Protein AF-A0A559KCN3-F1 (afdb_monomer)

Foldseek 3Di:
DDDPDPPPPPPPDPVVQVVVFVVVLVVVLVCLCPVLVNDCPDPLSVLLNVQQDTPVLVVLLVVLQPPDSYPVSSVNSSVVSVVVVVVVVD

Nearest PDB structures (foldseek):
  4uu9-assembly1_C  TM=3.763E-01  e=1.496E+00  Homo sapiens
  4wb3-assembly3_C  TM=3.732E-01  e=8.264E+00  Mus musculus

Sequence (90 aa):
MPHAARLDKQNFDYDFYLENWDRGRQFFMIWLEFVCGLSKESGLYKIIDSSVCSDSDLIFWIDHYDGDFNPEGLEATTRRYIQSKLGDNS

Solvent-accessible surface area (backbone atoms only — not comparable to full-atom values): 5337 Å² total; per-residue (Å²): 134,86,75,82,76,75,79,68,81,74,77,85,43,72,65,58,54,50,55,50,44,56,49,52,51,50,51,51,55,48,41,40,37,73,74,37,62,43,48,80,84,37,70,64,43,48,49,49,60,72,66,46,79,47,69,68,40,47,53,51,42,53,75,44,52,86,80,49,57,49,68,69,42,47,49,50,23,53,49,52,33,52,52,52,64,59,57,75,76,111

Mean predicted aligned error: 8.88 Å

Organism: NCBI:txid2163881

Radius of gyration: 17.23 Å; Cα contacts (8 Å, |Δi|>4): 51; chains: 1; bounding box: 42×50×41 Å

Secondary structure (DSSP, 8-state):
-------------HHHHHHHHHHHHHHHHHHHHHTS---TTSHHHHHHHHH--SHHHHHHHHHT--S--SHHHHHHHHHHHHHHHHHTT-

pLDDT: mean 82.65, std 15.52, range [41.69, 95.31]

Structure (mmCIF, N/CA/C/O backbone):
data_AF-A0A559KCN3-F1
#
_entry.id   AF-A0A559KCN3-F1
#
loop_
_atom_site.group_PDB
_atom_site.id
_atom_site.type_symbol
_atom_site.label_atom_id
_atom_site.label_alt_id
_atom_site.label_comp_id
_atom_site.label_asym_id
_atom_site.label_entity_id
_atom_site.label_seq_id
_atom_site.pdbx_PDB_ins_code
_atom_site.Cartn_x
_atom_site.Cartn_y
_atom_site.Cartn_z
_atom_site.occupancy
_atom_site.B_iso_or_equiv
_atom_site.auth_seq_id
_atom_site.auth_comp_id
_atom_site.auth_asym_id
_atom_site.auth_atom_id
_atom_site.pdbx_PDB_model_num
ATOM 1 N N . MET A 1 1 ? 29.702 -28.459 -28.585 1.00 46.00 1 MET A N 1
ATOM 2 C CA . MET A 1 1 ? 29.387 -27.650 -27.387 1.00 46.00 1 MET A CA 1
ATOM 3 C C . MET A 1 1 ? 28.042 -26.983 -27.637 1.00 46.00 1 MET A C 1
ATOM 5 O O . MET A 1 1 ? 27.903 -26.403 -28.709 1.00 46.00 1 MET A O 1
ATOM 9 N N . PRO A 1 2 ? 27.031 -27.165 -26.773 1.00 46.38 2 PRO A N 1
ATOM 10 C CA . PRO A 1 2 ? 25.675 -26.736 -27.070 1.00 46.38 2 PRO A CA 1
ATOM 11 C C . PRO A 1 2 ? 25.512 -25.230 -26.856 1.00 46.38 2 PRO A C 1
ATOM 13 O O . PRO A 1 2 ? 25.978 -24.673 -25.869 1.00 46.38 2 PRO A O 1
ATOM 16 N N . HIS A 1 3 ? 24.863 -24.623 -27.847 1.00 41.69 3 HIS A N 1
ATOM 17 C CA . HIS A 1 3 ? 23.968 -23.474 -27.777 1.00 41.69 3 HIS A CA 1
ATOM 18 C C . HIS A 1 3 ? 24.140 -22.538 -26.570 1.00 41.69 3 HIS A C 1
ATOM 20 O O . HIS A 1 3 ? 23.521 -22.718 -25.523 1.00 41.69 3 HIS A O 1
ATOM 26 N N . ALA A 1 4 ? 24.885 -21.450 -26.775 1.00 51.78 4 ALA A N 1
ATOM 27 C CA . ALA A 1 4 ? 24.566 -20.206 -26.093 1.00 51.78 4 ALA A CA 1
ATOM 28 C C . ALA A 1 4 ? 23.109 -19.872 -26.449 1.00 51.78 4 ALA A C 1
ATOM 30 O O . ALA A 1 4 ? 22.793 -19.604 -27.615 1.00 51.78 4 ALA A O 1
ATOM 31 N N . ALA A 1 5 ? 22.209 -19.999 -25.476 1.00 52.56 5 ALA A N 1
ATOM 32 C CA . ALA A 1 5 ? 20.864 -19.473 -25.592 1.00 52.56 5 ALA A CA 1
ATOM 33 C C . ALA A 1 5 ? 21.017 -17.972 -25.848 1.00 52.56 5 ALA A C 1
ATOM 35 O O . ALA A 1 5 ? 21.552 -17.240 -25.014 1.00 52.56 5 ALA A O 1
ATOM 36 N N . ARG A 1 6 ? 20.630 -17.532 -27.049 1.00 52.53 6 ARG A N 1
ATOM 37 C CA . ARG A 1 6 ? 20.406 -16.115 -27.304 1.00 52.53 6 ARG A CA 1
ATOM 38 C C . ARG A 1 6 ? 19.403 -15.676 -26.247 1.00 52.53 6 ARG A C 1
ATOM 40 O O . ARG A 1 6 ? 18.303 -16.213 -26.191 1.00 52.53 6 ARG A O 1
ATOM 47 N N . LEU A 1 7 ? 19.810 -14.743 -25.394 1.00 52.28 7 LEU A N 1
ATOM 48 C CA . LEU A 1 7 ? 18.865 -13.874 -24.717 1.00 52.28 7 LEU A CA 1
ATOM 49 C C . LEU A 1 7 ? 18.161 -13.121 -25.844 1.00 52.28 7 LEU A C 1
ATOM 51 O O . LEU A 1 7 ? 18.681 -12.128 -26.356 1.00 52.28 7 LEU A O 1
ATOM 55 N N . ASP A 1 8 ? 17.057 -13.687 -26.326 1.00 53.78 8 ASP A N 1
ATOM 56 C CA . ASP A 1 8 ? 16.154 -12.985 -27.216 1.00 53.78 8 ASP A CA 1
ATOM 57 C C . ASP A 1 8 ? 15.811 -11.678 -26.511 1.00 53.78 8 ASP A C 1
ATOM 59 O O . ASP A 1 8 ? 15.458 -11.672 -25.330 1.00 53.78 8 ASP A O 1
ATOM 63 N N . LYS A 1 9 ? 16.018 -10.558 -27.212 1.00 53.12 9 LYS A N 1
ATOM 64 C CA . LYS A 1 9 ? 15.540 -9.248 -26.778 1.00 53.12 9 LYS A CA 1
ATOM 65 C C . LYS A 1 9 ? 14.058 -9.423 -26.465 1.00 53.12 9 LYS A C 1
ATOM 67 O O . LYS A 1 9 ? 13.257 -9.490 -27.394 1.00 53.12 9 LYS A O 1
ATOM 72 N N . GLN A 1 10 ? 13.710 -9.550 -25.186 1.00 58.84 10 GLN A N 1
ATOM 73 C CA . GLN A 1 10 ? 12.325 -9.468 -24.761 1.00 58.84 10 GLN A CA 1
ATOM 74 C C . GLN A 1 10 ? 11.819 -8.131 -25.289 1.00 58.84 10 GLN A C 1
ATOM 76 O O . GLN A 1 10 ? 12.381 -7.079 -24.978 1.00 58.84 10 GLN A O 1
ATOM 81 N N . ASN A 1 11 ? 10.833 -8.185 -26.181 1.00 54.00 11 ASN A N 1
ATOM 82 C CA . ASN A 1 11 ? 10.086 -6.999 -26.543 1.00 54.00 11 ASN A CA 1
ATOM 83 C C . ASN A 1 11 ? 9.347 -6.588 -25.276 1.00 54.00 11 ASN A C 1
ATOM 85 O O . ASN A 1 11 ? 8.400 -7.245 -24.862 1.00 54.00 11 ASN A O 1
ATOM 89 N N . PHE A 1 12 ? 9.849 -5.542 -24.633 1.00 60.94 12 PHE A N 1
ATOM 90 C CA . PHE A 1 12 ? 9.160 -4.851 -23.561 1.00 60.94 12 PHE A CA 1
ATOM 91 C C . PHE A 1 12 ? 8.022 -4.044 -24.195 1.00 60.94 12 PHE A C 1
ATOM 93 O O . PHE A 1 12 ? 8.170 -2.853 -24.471 1.00 60.94 12 PHE A O 1
ATOM 100 N N . ASP A 1 13 ? 6.940 -4.724 -24.560 1.00 73.50 13 ASP A N 1
ATOM 101 C CA . ASP A 1 13 ? 5.728 -4.082 -25.053 1.00 73.50 13 ASP A CA 1
ATOM 102 C C . ASP A 1 13 ? 4.826 -3.642 -23.890 1.00 73.50 13 ASP A C 1
ATOM 104 O O . ASP A 1 13 ? 5.080 -3.915 -22.717 1.00 73.50 13 ASP A O 1
ATOM 108 N N . TYR A 1 14 ? 3.800 -2.859 -24.213 1.00 66.62 14 TYR A N 1
ATOM 109 C CA . TYR A 1 14 ? 2.882 -2.292 -23.226 1.00 66.62 14 TYR A CA 1
ATOM 110 C C . TYR A 1 14 ? 2.170 -3.373 -22.395 1.00 66.62 14 TYR A C 1
ATOM 112 O O . TYR A 1 14 ? 2.014 -3.206 -21.185 1.00 66.62 14 TYR A O 1
ATOM 120 N N . ASP A 1 15 ? 1.823 -4.499 -23.023 1.00 71.12 15 ASP A N 1
ATOM 121 C CA . ASP A 1 15 ? 1.165 -5.633 -22.371 1.00 71.12 15 ASP A CA 1
ATOM 122 C C . ASP A 1 15 ? 2.096 -6.291 -21.342 1.00 71.12 15 ASP A C 1
ATOM 124 O O . ASP A 1 15 ? 1.678 -6.568 -20.218 1.00 71.12 15 ASP A O 1
ATOM 128 N N . PHE A 1 16 ? 3.389 -6.434 -21.660 1.00 72.88 16 PHE A N 1
ATOM 129 C CA . PHE A 1 16 ? 4.396 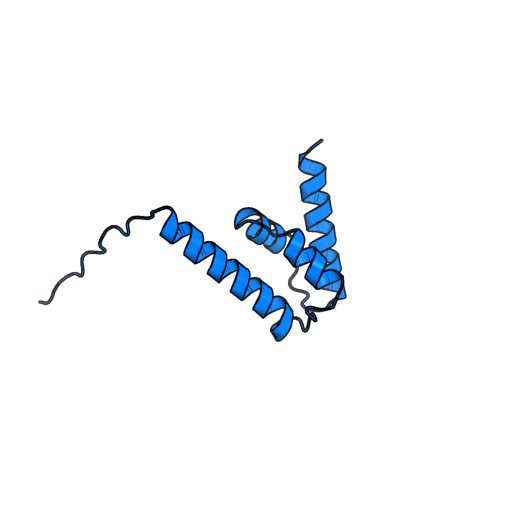-6.893 -20.704 1.00 72.88 16 PHE A CA 1
ATOM 130 C C . PHE A 1 16 ? 4.476 -5.996 -19.458 1.00 72.88 16 PHE A C 1
ATOM 132 O O . PHE A 1 16 ? 4.574 -6.502 -18.338 1.00 72.88 16 PHE A O 1
ATOM 139 N N . TYR A 1 17 ? 4.442 -4.670 -19.614 1.00 70.31 17 TYR A N 1
ATOM 140 C CA . TYR A 1 17 ? 4.481 -3.755 -18.467 1.00 70.31 17 TYR A CA 1
ATOM 141 C C . TYR A 1 17 ? 3.199 -3.815 -17.630 1.00 70.31 17 TYR A C 1
ATOM 143 O O . TYR A 1 17 ? 3.285 -3.861 -16.402 1.00 70.31 17 TYR A O 1
ATOM 151 N N . LEU A 1 18 ? 2.028 -3.882 -18.273 1.00 70.06 18 LEU A N 1
ATOM 152 C CA . LEU A 1 18 ? 0.744 -4.034 -17.582 1.00 70.06 18 LEU A CA 1
ATOM 153 C C . LEU A 1 18 ? 0.678 -5.328 -16.766 1.00 70.06 18 LEU A C 1
ATOM 155 O O . LEU A 1 18 ? 0.320 -5.295 -15.591 1.00 70.06 18 LEU A O 1
ATOM 159 N N . GLU A 1 19 ? 1.076 -6.458 -17.353 1.00 74.69 19 GLU A N 1
ATOM 160 C CA . GLU A 1 19 ? 1.055 -7.743 -16.653 1.00 74.69 19 GLU A CA 1
ATOM 161 C C . GLU A 1 19 ? 1.993 -7.775 -15.441 1.00 74.69 19 GLU A C 1
ATOM 163 O O . GLU A 1 19 ? 1.682 -8.414 -14.432 1.00 74.69 19 GLU A O 1
ATOM 168 N N . ASN A 1 20 ? 3.156 -7.124 -15.528 1.00 76.44 20 ASN A N 1
ATOM 169 C CA . ASN A 1 20 ? 4.096 -7.070 -14.411 1.00 76.44 20 ASN A CA 1
ATOM 170 C C . ASN A 1 20 ? 3.599 -6.156 -13.289 1.00 76.44 20 ASN A C 1
ATOM 172 O O . ASN A 1 20 ? 3.736 -6.531 -12.123 1.00 76.44 20 ASN A O 1
ATOM 176 N N . TRP A 1 21 ? 2.973 -5.024 -13.624 1.00 79.19 21 TRP A N 1
ATOM 177 C CA . TRP A 1 21 ? 2.317 -4.165 -12.640 1.00 79.19 21 TRP A CA 1
ATOM 178 C C . TRP A 1 21 ? 1.191 -4.904 -11.914 1.00 79.19 21 TRP A C 1
ATOM 180 O O . TRP A 1 21 ? 1.191 -4.957 -10.684 1.00 79.19 21 TRP A O 1
ATOM 190 N N . ASP A 1 22 ? 0.267 -5.534 -12.647 1.00 78.44 22 ASP A N 1
ATOM 191 C CA . ASP A 1 22 ? -0.874 -6.234 -12.046 1.00 78.44 22 ASP A CA 1
ATOM 192 C C . ASP A 1 22 ? -0.411 -7.341 -11.094 1.00 78.44 22 ASP A C 1
ATOM 194 O O . ASP A 1 22 ? -0.924 -7.468 -9.978 1.00 78.44 22 ASP A O 1
ATOM 198 N N . ARG A 1 23 ? 0.624 -8.099 -11.484 1.00 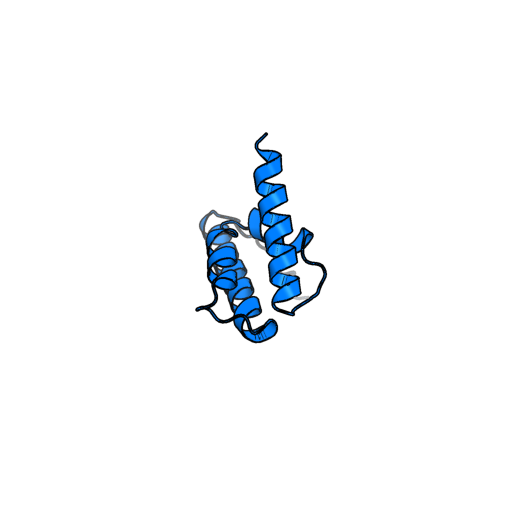82.81 23 ARG A N 1
ATOM 199 C CA . ARG A 1 23 ? 1.249 -9.096 -10.605 1.00 82.81 23 ARG A CA 1
ATOM 200 C C . ARG A 1 23 ? 1.919 -8.446 -9.397 1.00 82.81 23 ARG A C 1
ATOM 202 O O . ARG A 1 23 ? 1.704 -8.908 -8.280 1.00 82.81 23 ARG A O 1
ATOM 209 N N . GLY A 1 24 ? 2.712 -7.393 -9.594 1.00 84.75 24 GLY A N 1
ATOM 210 C CA . GLY A 1 24 ? 3.413 -6.683 -8.520 1.00 84.75 24 GLY A CA 1
ATOM 211 C C . GLY A 1 24 ? 2.450 -6.124 -7.474 1.00 84.75 24 GLY A C 1
ATOM 212 O O . GLY A 1 24 ? 2.595 -6.396 -6.280 1.00 84.75 24 GLY A O 1
ATOM 213 N N . ARG A 1 25 ? 1.395 -5.444 -7.932 1.00 88.06 25 ARG A N 1
ATOM 214 C CA . ARG A 1 25 ? 0.296 -4.959 -7.095 1.00 88.06 25 ARG A CA 1
ATOM 215 C C . ARG A 1 25 ? -0.391 -6.110 -6.369 1.00 88.06 25 ARG A C 1
ATOM 217 O O . ARG A 1 25 ? -0.582 -6.035 -5.159 1.00 88.06 25 ARG A O 1
ATOM 224 N N . GLN A 1 26 ? -0.743 -7.187 -7.071 1.00 89.81 26 GLN A N 1
ATOM 225 C CA . GLN A 1 26 ? -1.403 -8.337 -6.455 1.00 89.81 26 GLN A CA 1
ATOM 226 C C . GLN A 1 26 ? -0.546 -8.952 -5.340 1.00 89.81 26 GLN A C 1
ATOM 228 O O . GLN A 1 26 ? -1.065 -9.227 -4.258 1.00 89.81 26 GLN A O 1
ATOM 233 N N . PHE A 1 27 ? 0.760 -9.129 -5.565 1.00 91.25 27 PHE A N 1
ATOM 234 C CA . PHE A 1 27 ? 1.675 -9.637 -4.542 1.00 91.25 27 PHE A CA 1
ATOM 235 C C . PHE A 1 27 ? 1.800 -8.692 -3.350 1.00 91.25 27 PHE A C 1
ATOM 237 O O . PHE A 1 27 ? 1.807 -9.165 -2.215 1.00 91.25 27 PHE A O 1
ATOM 244 N N . PHE A 1 28 ? 1.843 -7.380 -3.580 1.00 93.19 28 PHE A N 1
ATOM 245 C CA . PHE A 1 28 ? 1.858 -6.391 -2.505 1.00 93.19 28 PHE A CA 1
ATOM 246 C C . PHE A 1 28 ? 0.591 -6.464 -1.639 1.00 93.19 28 PHE A C 1
ATOM 248 O O . PHE A 1 28 ? 0.680 -6.539 -0.414 1.00 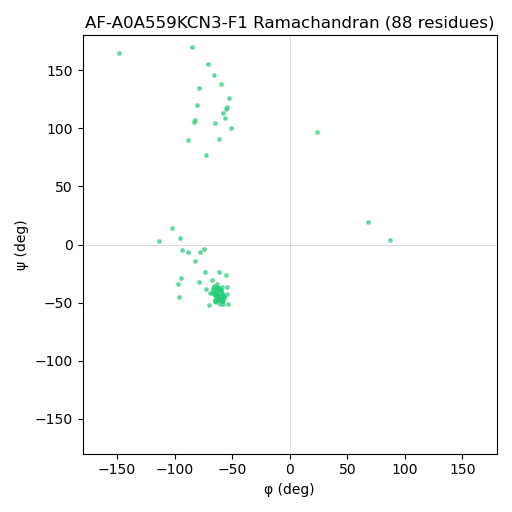93.19 28 PHE A O 1
ATOM 255 N N . MET A 1 29 ? -0.588 -6.544 -2.259 1.00 93.75 29 MET A N 1
ATOM 256 C CA . MET A 1 29 ? -1.849 -6.658 -1.519 1.00 93.75 29 MET A CA 1
ATOM 257 C C . MET A 1 29 ? -1.966 -7.992 -0.760 1.00 93.75 29 MET A C 1
ATOM 259 O O . MET A 1 29 ? -2.446 -8.019 0.373 1.00 93.75 29 MET A O 1
ATOM 263 N N . ILE A 1 30 ? -1.480 -9.096 -1.344 1.00 93.31 30 ILE A N 1
ATOM 264 C CA . ILE A 1 30 ? -1.368 -10.399 -0.663 1.00 93.31 30 ILE A CA 1
ATOM 265 C C . ILE A 1 30 ? -0.404 -10.304 0.526 1.00 93.31 30 ILE A C 1
ATOM 267 O O . ILE A 1 30 ? -0.692 -10.842 1.592 1.00 93.31 30 ILE A O 1
ATOM 271 N N . TRP A 1 31 ? 0.729 -9.618 0.377 1.00 93.56 31 TRP A N 1
ATOM 272 C CA . TRP A 1 31 ? 1.683 -9.422 1.467 1.00 93.56 31 TRP A CA 1
ATOM 273 C C . TRP A 1 31 ? 1.046 -8.666 2.643 1.00 93.56 31 TRP A C 1
ATOM 275 O O . TRP A 1 31 ? 1.153 -9.126 3.780 1.00 93.56 31 TRP A O 1
ATOM 285 N N . LEU A 1 32 ? 0.288 -7.596 2.382 1.00 93.31 32 LEU A N 1
ATOM 286 C CA . LEU A 1 32 ? -0.453 -6.876 3.426 1.00 93.31 32 LEU A CA 1
ATOM 287 C C . LEU A 1 32 ? -1.422 -7.795 4.182 1.00 93.31 32 LEU A C 1
ATOM 289 O O . LEU A 1 32 ? -1.470 -7.773 5.410 1.00 93.31 32 LEU A O 1
ATOM 293 N N . GLU A 1 33 ? -2.174 -8.627 3.464 1.00 93.94 33 GLU A N 1
ATOM 294 C CA . GLU A 1 33 ? -3.171 -9.516 4.064 1.00 93.94 33 GLU A CA 1
ATOM 295 C C . GLU A 1 33 ? -2.536 -10.659 4.864 1.00 93.94 33 GLU A C 1
ATOM 297 O O . GLU A 1 33 ? -2.887 -10.882 6.022 1.00 93.94 33 GLU A O 1
ATOM 302 N N . PHE A 1 34 ? -1.603 -11.390 4.257 1.00 91.88 34 PHE A N 1
ATOM 303 C CA . PHE A 1 34 ? -1.115 -12.656 4.804 1.00 91.88 34 PHE A CA 1
ATOM 304 C C . PHE A 1 34 ? 0.147 -12.515 5.651 1.00 91.88 34 PHE A C 1
ATOM 306 O O . PHE A 1 34 ? 0.352 -13.324 6.555 1.00 91.88 34 PHE A O 1
ATOM 313 N N . VAL A 1 35 ? 0.994 -11.522 5.371 1.00 89.12 35 VAL A N 1
ATOM 314 C CA . VAL A 1 35 ? 2.243 -11.306 6.117 1.00 89.12 35 VAL A CA 1
ATOM 315 C C . VAL A 1 35 ? 2.038 -10.271 7.211 1.00 89.12 35 VAL A C 1
ATOM 317 O O . VAL A 1 35 ? 2.427 -10.513 8.350 1.00 89.12 35 VAL A O 1
ATOM 320 N N . CYS A 1 36 ? 1.380 -9.155 6.900 1.00 89.88 36 CYS A N 1
ATOM 321 C CA . CYS A 1 36 ? 1.112 -8.111 7.890 1.00 89.88 36 CYS A CA 1
ATOM 322 C C . CYS A 1 36 ? -0.204 -8.312 8.659 1.00 89.88 36 CYS A C 1
ATOM 324 O O . CYS A 1 36 ? -0.500 -7.560 9.585 1.00 89.88 36 CYS A O 1
ATOM 326 N N . GLY A 1 37 ? -1.017 -9.306 8.285 1.00 90.75 37 GLY A N 1
ATOM 327 C CA . GLY A 1 37 ? -2.295 -9.586 8.946 1.00 90.75 37 GLY A CA 1
ATOM 328 C C . GLY A 1 37 ? -3.352 -8.496 8.735 1.00 90.75 37 GLY A C 1
ATOM 329 O O . GLY A 1 37 ? -4.303 -8.395 9.515 1.00 90.75 37 GLY A O 1
ATOM 330 N N . LEU A 1 38 ? -3.196 -7.654 7.710 1.00 93.06 38 LEU A N 1
ATOM 331 C CA . LEU A 1 38 ? -4.084 -6.531 7.459 1.00 93.06 38 LEU A CA 1
ATOM 332 C C . LEU A 1 38 ? -5.339 -6.995 6.713 1.00 93.06 38 LEU A C 1
ATOM 334 O O . LEU A 1 38 ? -5.315 -7.279 5.518 1.00 93.06 38 LEU A O 1
ATOM 338 N N . SER A 1 39 ? -6.469 -7.043 7.420 1.00 93.62 39 SER A N 1
ATOM 339 C CA . SER A 1 39 ? -7.749 -7.441 6.825 1.00 93.62 39 SER A CA 1
ATOM 340 C C . SER A 1 39 ? -8.153 -6.526 5.668 1.00 93.62 39 SER A C 1
ATOM 342 O O . SER A 1 39 ? -8.113 -5.299 5.804 1.00 93.62 39 SER A O 1
ATOM 344 N N . LYS A 1 40 ? -8.665 -7.121 4.582 1.00 93.50 40 LYS A N 1
ATOM 345 C CA . LYS A 1 40 ? -9.265 -6.405 3.441 1.00 93.50 40 LYS A CA 1
ATOM 346 C C . LYS A 1 40 ? -10.403 -5.470 3.838 1.00 93.50 40 LYS A C 1
ATOM 348 O O . LYS A 1 40 ? -10.665 -4.477 3.164 1.00 93.50 40 LYS A O 1
ATOM 353 N N . GLU A 1 41 ? -11.069 -5.768 4.951 1.00 94.88 41 GLU A N 1
ATOM 354 C CA . GLU A 1 41 ? -12.149 -4.930 5.465 1.00 94.88 41 GLU A CA 1
ATOM 355 C C . GLU A 1 41 ? -11.664 -3.734 6.280 1.00 94.88 41 GLU A C 1
ATOM 357 O O . GLU A 1 41 ? -12.441 -2.804 6.515 1.00 94.88 41 GLU A O 1
ATOM 362 N N . SER A 1 42 ? -10.390 -3.726 6.682 1.00 94.81 42 SER A N 1
ATOM 363 C CA . SER A 1 42 ? -9.816 -2.625 7.446 1.00 94.81 42 SER A CA 1
ATOM 364 C C . SER A 1 42 ? -9.765 -1.338 6.621 1.00 94.81 42 SER A C 1
ATOM 366 O O . SER A 1 42 ? -9.534 -1.345 5.409 1.00 94.81 42 SER A O 1
ATOM 368 N N . GLY A 1 43 ? -9.959 -0.203 7.297 1.00 94.88 43 GLY A N 1
ATOM 369 C CA . GLY A 1 43 ? -9.832 1.110 6.663 1.00 94.88 43 GLY A CA 1
ATOM 370 C C . GLY A 1 43 ? -8.432 1.334 6.091 1.00 94.88 43 GLY A C 1
ATOM 371 O O . GLY A 1 43 ? -8.305 1.837 4.981 1.00 94.88 43 GLY A O 1
ATOM 372 N N . LEU A 1 44 ? -7.394 0.886 6.804 1.00 94.56 44 LEU A N 1
ATOM 373 C CA . LEU A 1 44 ? -6.006 1.011 6.362 1.00 94.56 44 LEU A CA 1
ATOM 374 C C . LEU A 1 44 ? -5.741 0.236 5.064 1.00 94.56 44 LEU A C 1
ATOM 376 O O . LEU A 1 44 ? -5.147 0.801 4.151 1.00 94.56 44 LEU A O 1
ATOM 380 N N . TYR A 1 45 ? -6.241 -0.998 4.929 1.00 95.00 45 TYR A N 1
ATOM 381 C CA . TYR A 1 45 ? -6.106 -1.760 3.681 1.00 95.00 45 TYR A CA 1
ATOM 382 C C . TYR A 1 4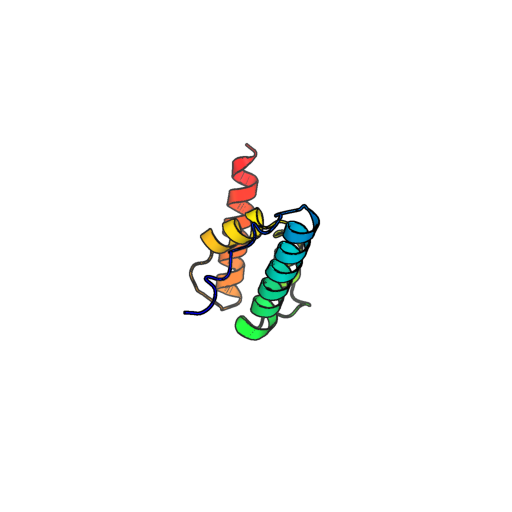5 ? -6.731 -1.009 2.504 1.00 95.00 45 TYR A C 1
ATOM 384 O O . TYR A 1 45 ? -6.103 -0.849 1.461 1.00 95.00 45 TYR A O 1
ATOM 392 N N . LYS A 1 46 ? -7.954 -0.497 2.689 1.00 95.31 46 LYS A N 1
ATOM 393 C CA . LYS A 1 46 ? -8.686 0.252 1.655 1.00 95.31 46 LYS A CA 1
ATOM 394 C C . LYS A 1 46 ? -7.960 1.549 1.277 1.00 95.31 46 LYS A C 1
ATOM 396 O O . LYS A 1 46 ? -7.918 1.906 0.102 1.00 95.31 46 LYS A O 1
ATOM 401 N N . ILE A 1 47 ? -7.346 2.230 2.247 1.00 94.88 47 ILE A N 1
ATOM 402 C CA . ILE A 1 47 ? -6.520 3.420 1.996 1.00 94.88 47 ILE A CA 1
ATOM 403 C C . ILE A 1 47 ? -5.291 3.051 1.162 1.00 94.88 47 ILE A C 1
ATOM 405 O O . ILE A 1 47 ? -5.044 3.701 0.148 1.00 94.88 47 ILE A O 1
ATOM 409 N N . ILE A 1 48 ? -4.548 2.008 1.542 1.00 93.81 48 ILE A N 1
ATOM 410 C CA . ILE A 1 48 ? -3.358 1.570 0.799 1.00 93.81 48 ILE A CA 1
ATOM 411 C C . ILE A 1 48 ? -3.738 1.179 -0.637 1.00 93.81 48 ILE A C 1
ATOM 413 O O . ILE A 1 48 ? -3.145 1.701 -1.577 1.00 93.81 48 ILE A O 1
ATOM 417 N N . ASP A 1 49 ? -4.787 0.370 -0.814 1.00 94.44 49 ASP A N 1
ATOM 418 C CA . ASP A 1 49 ? -5.290 -0.050 -2.131 1.00 94.44 49 ASP A CA 1
ATOM 419 C C . ASP A 1 49 ? -5.659 1.148 -3.022 1.00 94.44 49 ASP A C 1
ATOM 421 O O . ASP A 1 49 ? -5.282 1.220 -4.192 1.00 94.44 49 ASP A O 1
ATOM 425 N N . SER A 1 50 ? -6.357 2.138 -2.460 1.00 93.19 50 SER A N 1
ATOM 426 C CA . SER A 1 50 ? -6.772 3.325 -3.218 1.00 93.19 50 SER A CA 1
ATOM 427 C C . SER A 1 50 ? -5.633 4.304 -3.523 1.00 93.19 50 SER A C 1
ATOM 429 O O . SER A 1 50 ? -5.740 5.086 -4.467 1.00 93.19 50 SER A O 1
ATOM 431 N N . SER A 1 51 ? -4.562 4.291 -2.727 1.00 91.31 51 SER A N 1
ATOM 432 C CA . SER A 1 51 ? -3.493 5.292 -2.804 1.00 91.31 51 SER A CA 1
ATOM 433 C C . SER A 1 51 ? -2.292 4.823 -3.623 1.00 91.31 51 SER A C 1
ATOM 435 O O . SER A 1 51 ? -1.714 5.628 -4.356 1.00 91.31 51 SER A O 1
ATOM 437 N N . VAL A 1 52 ? -1.976 3.527 -3.569 1.00 92.06 52 VAL A N 1
ATOM 438 C CA . VAL A 1 52 ? -0.928 2.891 -4.369 1.00 92.06 52 VAL A CA 1
ATOM 439 C C . VAL A 1 52 ? -1.531 2.435 -5.697 1.00 92.06 52 VAL A C 1
ATOM 441 O O . VAL A 1 52 ? -2.053 1.328 -5.788 1.00 92.06 52 VAL A O 1
ATOM 444 N N . CYS A 1 53 ? -1.522 3.287 -6.730 1.00 89.50 53 CYS A N 1
ATOM 445 C CA . CYS A 1 53 ? -2.181 3.023 -8.021 1.00 89.50 53 CYS A CA 1
ATOM 446 C C . CYS A 1 53 ? -1.23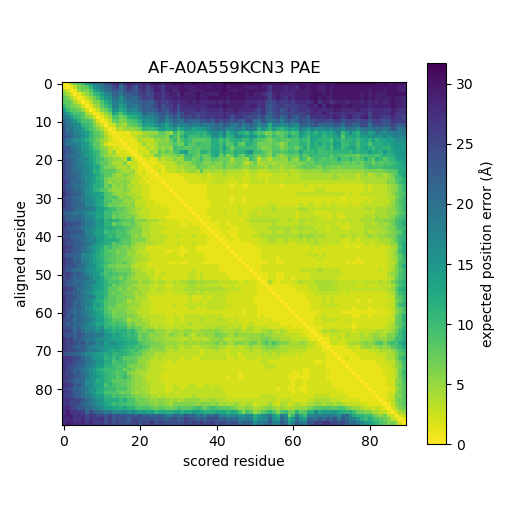3 2.862 -9.219 1.00 89.50 53 CYS A C 1
ATOM 448 O O . CYS A 1 53 ? -1.699 2.634 -10.335 1.00 89.50 53 CYS A O 1
ATOM 450 N N . SER A 1 54 ? 0.078 2.905 -8.986 1.00 88.62 54 SER A N 1
ATOM 451 C CA . SER A 1 54 ? 1.119 2.699 -9.996 1.00 88.62 54 SER A CA 1
ATOM 452 C C . SER A 1 54 ? 2.376 2.051 -9.403 1.00 88.62 54 SER A C 1
ATOM 454 O O . SER A 1 54 ? 2.563 2.067 -8.184 1.00 88.62 54 SER A O 1
ATOM 456 N N . ASP A 1 55 ? 3.269 1.537 -10.256 1.00 86.62 55 ASP A N 1
ATOM 457 C CA . ASP A 1 55 ? 4.589 1.035 -9.833 1.00 86.62 55 ASP A CA 1
ATOM 458 C C . ASP A 1 55 ? 5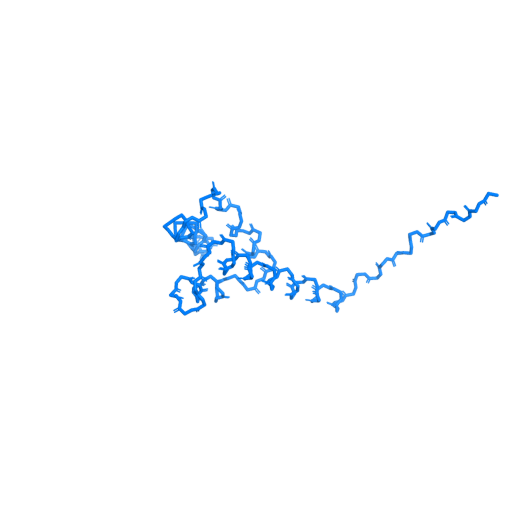.370 2.096 -9.048 1.00 86.62 55 ASP A C 1
ATOM 460 O O . ASP A 1 55 ? 5.956 1.808 -8.005 1.00 86.62 55 ASP A O 1
ATOM 464 N N . SER A 1 56 ? 5.330 3.347 -9.514 1.00 88.81 56 SER A N 1
ATOM 465 C CA . SER A 1 56 ? 5.979 4.471 -8.841 1.00 88.81 56 SER A CA 1
ATOM 466 C C . SER A 1 56 ? 5.416 4.704 -7.443 1.00 88.81 56 SER A C 1
ATOM 468 O O . SER A 1 56 ? 6.179 4.981 -6.524 1.00 88.81 56 SER A O 1
ATOM 470 N N . ASP A 1 57 ? 4.100 4.563 -7.254 1.00 91.38 57 ASP A N 1
ATOM 471 C CA . ASP A 1 57 ? 3.496 4.681 -5.927 1.00 91.38 57 ASP A CA 1
ATOM 472 C C . ASP A 1 57 ? 3.924 3.558 -4.997 1.00 91.38 57 ASP A C 1
ATOM 474 O O . ASP A 1 57 ? 4.141 3.803 -3.815 1.00 91.38 57 ASP A O 1
ATOM 478 N N . LEU A 1 58 ? 4.029 2.336 -5.520 1.00 91.31 58 LEU A N 1
ATOM 479 C CA . LEU A 1 58 ? 4.453 1.184 -4.739 1.00 91.31 58 LEU A CA 1
ATOM 480 C C . LEU A 1 58 ? 5.901 1.360 -4.281 1.00 91.31 58 LEU A C 1
ATOM 482 O O . LEU A 1 58 ? 6.185 1.215 -3.096 1.00 91.31 58 LEU A O 1
ATOM 486 N N . ILE A 1 59 ? 6.795 1.734 -5.199 1.00 90.25 59 ILE A N 1
ATOM 487 C CA . ILE A 1 59 ? 8.195 2.042 -4.885 1.00 90.25 59 ILE A CA 1
ATOM 488 C C . ILE A 1 59 ? 8.260 3.168 -3.848 1.00 90.25 59 ILE A C 1
ATOM 490 O O . ILE A 1 59 ? 8.921 3.025 -2.824 1.00 90.25 59 ILE A O 1
ATOM 494 N N . PHE A 1 60 ? 7.505 4.247 -4.055 1.00 92.69 60 PHE A N 1
ATOM 495 C CA . PHE A 1 60 ? 7.506 5.386 -3.143 1.00 92.69 60 PHE A CA 1
ATOM 496 C C . PHE A 1 60 ? 6.931 5.053 -1.761 1.00 92.69 60 PHE A C 1
ATOM 498 O O . PHE A 1 60 ? 7.407 5.561 -0.746 1.00 92.69 60 PHE A O 1
ATOM 505 N N . TRP A 1 61 ? 5.917 4.191 -1.688 1.00 94.19 61 TRP A N 1
ATOM 506 C CA . TRP A 1 61 ? 5.400 3.689 -0.418 1.00 94.19 61 TRP A CA 1
ATOM 507 C C . TRP A 1 61 ? 6.458 2.841 0.300 1.00 94.19 61 TRP A C 1
ATOM 509 O O . TRP A 1 61 ? 6.679 3.029 1.496 1.00 94.19 61 TRP A O 1
ATOM 519 N N . ILE A 1 62 ? 7.161 1.966 -0.432 1.00 91.25 62 ILE A N 1
ATOM 520 C CA . ILE A 1 62 ? 8.249 1.128 0.097 1.00 91.25 62 ILE A CA 1
ATOM 521 C C . ILE A 1 62 ? 9.404 1.984 0.630 1.00 91.25 62 ILE A C 1
ATOM 523 O O . ILE A 1 62 ? 9.947 1.658 1.681 1.00 91.25 62 ILE A O 1
ATOM 527 N N . ASP A 1 63 ? 9.735 3.108 -0.008 1.00 93.44 63 ASP A N 1
ATOM 528 C CA . ASP A 1 63 ? 10.769 4.034 0.486 1.00 93.44 63 ASP A CA 1
ATOM 529 C C . ASP A 1 63 ? 10.434 4.630 1.868 1.00 93.44 63 ASP A C 1
ATOM 531 O O . ASP A 1 63 ? 11.326 5.033 2.616 1.00 93.44 63 ASP A O 1
ATOM 535 N N . HIS A 1 64 ? 9.148 4.669 2.236 1.00 91.25 64 HIS A N 1
ATOM 536 C CA . HIS A 1 64 ? 8.679 5.102 3.557 1.00 91.25 64 HIS A CA 1
ATOM 537 C C . HIS A 1 64 ? 8.489 3.943 4.545 1.00 91.25 64 HIS A C 1
ATOM 539 O O . HIS A 1 64 ? 8.144 4.180 5.711 1.00 91.25 64 HIS A O 1
ATOM 545 N N . TYR A 1 65 ? 8.662 2.701 4.094 1.00 91.69 65 TYR A N 1
ATOM 546 C CA . TYR A 1 65 ? 8.476 1.516 4.912 1.00 91.69 65 TYR A CA 1
ATOM 547 C C . TYR A 1 65 ? 9.706 1.271 5.786 1.00 91.69 65 TYR A C 1
ATOM 549 O O . TYR A 1 65 ? 10.815 1.080 5.296 1.00 91.69 65 TYR A O 1
ATOM 557 N N . ASP A 1 66 ? 9.511 1.274 7.103 1.00 89.56 66 ASP A N 1
ATOM 558 C CA . ASP A 1 66 ? 10.587 1.126 8.090 1.00 89.56 66 ASP A CA 1
ATOM 559 C C . ASP A 1 66 ? 10.770 -0.320 8.581 1.00 89.56 66 ASP A C 1
ATOM 561 O O . ASP A 1 66 ? 11.614 -0.587 9.438 1.00 89.56 66 ASP A O 1
ATOM 565 N N . GLY A 1 67 ? 10.034 -1.270 7.995 1.00 88.50 67 GLY A N 1
ATOM 566 C CA . GLY A 1 67 ? 10.115 -2.687 8.342 1.00 88.50 67 GLY A CA 1
ATOM 567 C C . GLY A 1 67 ? 9.206 -3.106 9.496 1.00 88.50 67 GLY A C 1
ATOM 568 O O . GLY A 1 67 ? 9.262 -4.271 9.887 1.00 88.50 67 GLY A O 1
ATOM 569 N N . ASP A 1 68 ? 8.377 -2.211 10.041 1.00 88.88 68 ASP A N 1
ATOM 570 C C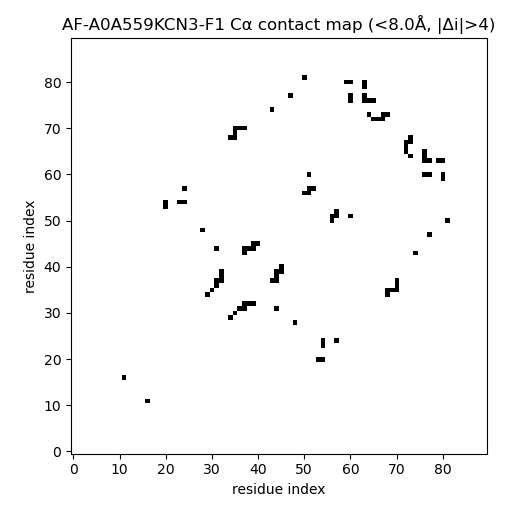A . ASP A 1 68 ? 7.383 -2.579 11.048 1.00 88.88 68 ASP A CA 1
ATOM 571 C C . ASP A 1 68 ? 6.106 -3.132 10.396 1.00 88.88 68 ASP A C 1
ATOM 573 O O . ASP A 1 68 ? 5.283 -2.407 9.835 1.00 88.88 68 ASP A O 1
ATOM 577 N N . PHE A 1 69 ? 5.944 -4.451 10.495 1.00 86.81 69 PHE A N 1
ATOM 578 C CA . PHE A 1 69 ? 4.819 -5.186 9.914 1.00 86.81 69 PHE A CA 1
ATOM 579 C C . PHE A 1 69 ? 3.527 -5.063 10.735 1.00 86.81 69 PHE A C 1
ATOM 581 O O . PHE A 1 69 ? 2.490 -5.570 10.304 1.00 86.81 69 PHE A O 1
ATOM 588 N N . ASN A 1 70 ? 3.569 -4.440 11.918 1.00 88.50 70 ASN A N 1
ATOM 589 C CA . ASN A 1 70 ? 2.377 -4.255 12.735 1.00 88.50 70 ASN A CA 1
ATOM 590 C C . ASN A 1 70 ? 1.435 -3.210 12.109 1.00 88.50 70 ASN A C 1
ATOM 592 O O . ASN A 1 70 ? 1.889 -2.303 11.407 1.00 88.50 70 ASN A O 1
ATOM 596 N N . PRO A 1 71 ? 0.123 -3.259 12.410 1.00 85.44 71 PRO A N 1
ATOM 597 C CA . PRO A 1 71 ? -0.837 -2.295 11.871 1.00 85.44 71 PRO A CA 1
ATOM 598 C C . PRO A 1 71 ? -0.473 -0.826 12.135 1.00 85.44 71 PRO A C 1
ATOM 600 O O . PRO A 1 71 ? -0.687 0.015 11.267 1.00 85.44 71 PRO A O 1
ATOM 603 N N . GLU A 1 72 ? 0.105 -0.518 13.300 1.00 90.06 72 GLU A N 1
ATOM 604 C CA . GLU A 1 72 ? 0.536 0.841 13.660 1.00 90.06 72 GLU A CA 1
ATOM 605 C C . GLU A 1 72 ? 1.712 1.327 12.796 1.00 90.06 72 GLU A C 1
ATOM 607 O O . GLU A 1 72 ? 1.703 2.468 12.328 1.00 90.06 72 GLU A O 1
ATOM 612 N N . GLY A 1 73 ? 2.688 0.452 12.533 1.00 91.75 73 GLY A N 1
ATOM 613 C CA . GLY A 1 73 ? 3.815 0.721 11.638 1.00 91.75 73 GLY A CA 1
ATOM 614 C C . GLY A 1 73 ? 3.351 0.965 10.205 1.00 91.75 73 GLY A C 1
ATOM 615 O O . GLY A 1 73 ? 3.667 1.995 9.607 1.00 91.75 73 GLY A O 1
ATOM 616 N N . LEU A 1 74 ? 2.478 0.093 9.694 1.00 92.88 74 LEU A N 1
ATOM 617 C CA . LEU A 1 74 ? 1.862 0.259 8.376 1.00 92.88 74 LEU A CA 1
ATOM 618 C C . LEU A 1 74 ? 1.054 1.556 8.253 1.00 92.88 74 LEU A C 1
ATOM 620 O O . LEU A 1 74 ? 1.097 2.218 7.210 1.00 92.88 74 LEU A O 1
ATOM 624 N N . GLU A 1 75 ? 0.321 1.941 9.300 1.00 93.81 75 GLU A N 1
ATOM 625 C CA . GLU A 1 75 ? -0.411 3.206 9.322 1.00 93.81 75 GLU A CA 1
ATOM 626 C C . GLU A 1 75 ? 0.553 4.397 9.283 1.00 93.81 75 GLU A C 1
ATOM 628 O O . GLU A 1 75 ? 0.341 5.342 8.517 1.00 93.81 75 GLU A O 1
ATOM 633 N N . ALA A 1 76 ? 1.636 4.346 10.061 1.00 93.88 76 ALA A N 1
ATOM 634 C CA . ALA A 1 76 ? 2.656 5.383 10.076 1.00 93.88 76 ALA A CA 1
ATOM 635 C C . ALA A 1 76 ? 3.348 5.524 8.711 1.00 93.88 76 ALA A C 1
ATOM 637 O O . ALA A 1 76 ? 3.458 6.645 8.210 1.00 93.88 76 ALA A O 1
ATOM 638 N N . THR A 1 77 ? 3.756 4.418 8.081 1.00 94.88 77 THR A N 1
ATOM 639 C CA . THR A 1 77 ? 4.321 4.410 6.722 1.00 94.88 77 THR A CA 1
ATOM 640 C C . THR A 1 77 ? 3.345 5.013 5.721 1.00 94.88 77 THR A C 1
ATOM 642 O O . THR A 1 77 ? 3.694 5.954 5.009 1.00 94.88 77 THR A O 1
ATOM 645 N N . THR A 1 78 ? 2.097 4.539 5.717 1.00 94.38 78 THR A N 1
ATOM 646 C CA . THR A 1 78 ? 1.069 5.011 4.779 1.00 94.38 78 THR A CA 1
ATOM 647 C C . THR A 1 78 ? 0.792 6.502 4.957 1.00 94.38 78 THR A C 1
ATOM 649 O O . THR A 1 78 ? 0.646 7.234 3.980 1.00 94.38 78 THR A O 1
ATOM 652 N N . ARG A 1 79 ? 0.785 6.988 6.202 1.00 94.25 79 ARG A N 1
ATOM 653 C CA . ARG A 1 79 ? 0.623 8.411 6.508 1.00 94.25 79 ARG A CA 1
ATOM 654 C C . ARG A 1 79 ? 1.782 9.248 5.970 1.00 94.25 79 ARG A C 1
ATOM 656 O O . ARG A 1 79 ? 1.517 10.275 5.350 1.00 94.25 79 ARG A O 1
ATOM 663 N N . ARG A 1 80 ? 3.035 8.824 6.186 1.00 94.56 80 ARG A N 1
ATOM 664 C CA . ARG A 1 80 ? 4.220 9.530 5.664 1.00 94.56 80 ARG A CA 1
ATOM 665 C C . ARG A 1 80 ? 4.190 9.570 4.136 1.00 94.56 80 ARG A C 1
ATOM 667 O O . ARG A 1 80 ? 4.307 10.646 3.569 1.00 94.56 80 ARG A O 1
ATOM 674 N N . TYR A 1 81 ? 3.920 8.434 3.495 1.00 94.44 81 TYR A N 1
ATOM 675 C CA . TYR A 1 81 ? 3.757 8.333 2.043 1.00 94.44 81 TYR A CA 1
ATOM 676 C C . TYR A 1 81 ? 2.715 9.331 1.497 1.00 94.44 81 TYR A C 1
ATOM 678 O O . TYR A 1 81 ? 3.022 10.111 0.596 1.00 94.44 81 TYR A O 1
ATOM 686 N N . ILE A 1 82 ? 1.503 9.368 2.071 1.00 93.56 82 ILE A N 1
ATOM 687 C CA . ILE A 1 82 ? 0.437 10.287 1.630 1.00 93.56 82 ILE A CA 1
ATOM 688 C C . ILE A 1 82 ? 0.852 11.749 1.828 1.00 93.56 82 ILE A C 1
ATOM 690 O O . ILE A 1 82 ? 0.629 12.576 0.945 1.00 93.56 82 ILE A O 1
ATOM 694 N N . GLN A 1 83 ? 1.454 12.079 2.973 1.00 93.06 83 GLN A N 1
ATOM 695 C CA . GLN A 1 83 ? 1.918 13.438 3.260 1.00 93.06 83 GLN A CA 1
ATOM 696 C C . GLN A 1 83 ? 2.989 13.891 2.266 1.00 93.06 83 GLN A C 1
ATOM 698 O O . GLN A 1 83 ? 2.873 14.988 1.723 1.00 93.06 83 GLN A O 1
ATOM 703 N N . SER A 1 84 ? 3.978 13.042 1.979 1.00 92.12 84 SER A N 1
ATOM 704 C CA . SER A 1 84 ? 5.030 13.331 1.002 1.00 92.12 84 SER A CA 1
ATOM 705 C C . SER A 1 84 ? 4.451 13.516 -0.406 1.00 92.12 84 SER A C 1
ATOM 707 O O . SER A 1 84 ? 4.772 14.490 -1.080 1.00 92.12 84 SER A O 1
ATOM 709 N N . LYS A 1 85 ? 3.509 12.656 -0.817 1.00 86.94 85 LYS A N 1
ATOM 710 C CA . LYS A 1 85 ? 2.841 12.737 -2.129 1.00 86.94 85 LYS A CA 1
ATOM 711 C C . LYS A 1 85 ? 2.014 14.020 -2.307 1.00 86.94 85 LYS A C 1
ATOM 713 O O . LYS A 1 85 ? 1.913 14.551 -3.411 1.00 86.94 85 LYS A O 1
ATOM 718 N N . LEU A 1 86 ? 1.401 14.522 -1.234 1.00 81.94 86 LEU A N 1
ATOM 719 C CA . LEU A 1 86 ? 0.651 15.783 -1.251 1.00 81.94 86 LEU A CA 1
ATOM 720 C C . LEU A 1 86 ?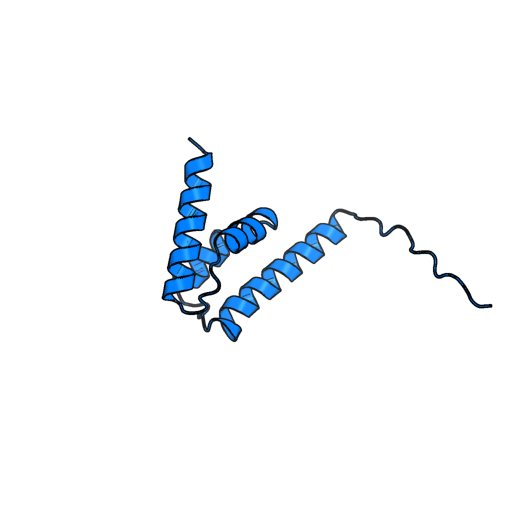 1.569 17.015 -1.180 1.00 81.94 86 LEU A C 1
ATOM 722 O O . LEU A 1 86 ? 1.238 18.042 -1.767 1.00 81.94 86 LEU A O 1
ATOM 726 N N . GLY A 1 87 ? 2.710 16.908 -0.493 1.00 70.94 87 GLY A N 1
ATOM 727 C CA . GLY A 1 87 ? 3.706 17.976 -0.369 1.00 70.94 87 GLY A CA 1
ATOM 728 C C . GLY A 1 87 ? 4.429 18.318 -1.675 1.00 70.94 87 GLY A C 1
ATOM 729 O O . GLY A 1 87 ? 4.749 19.480 -1.886 1.00 70.94 87 GLY A O 1
ATOM 730 N N . ASP A 1 88 ? 4.604 17.348 -2.578 1.00 57.59 88 ASP A N 1
ATOM 731 C CA . ASP A 1 88 ? 5.220 17.551 -3.904 1.00 57.59 88 ASP A CA 1
ATOM 732 C C . ASP A 1 88 ? 4.317 18.279 -4.925 1.00 57.59 88 ASP A C 1
ATOM 734 O O . ASP A 1 88 ? 4.742 18.570 -6.041 1.00 57.59 88 ASP A O 1
ATOM 738 N N . ASN A 1 89 ? 3.066 18.591 -4.566 1.00 50.94 89 ASN A N 1
ATOM 739 C CA . ASN A 1 89 ? 2.123 19.325 -5.421 1.00 50.94 89 ASN A CA 1
ATOM 740 C C . ASN A 1 89 ? 1.960 20.811 -5.030 1.00 50.94 89 ASN A C 1
ATOM 742 O O . ASN A 1 89 ? 0.995 21.445 -5.464 1.00 50.94 89 ASN A O 1
ATOM 7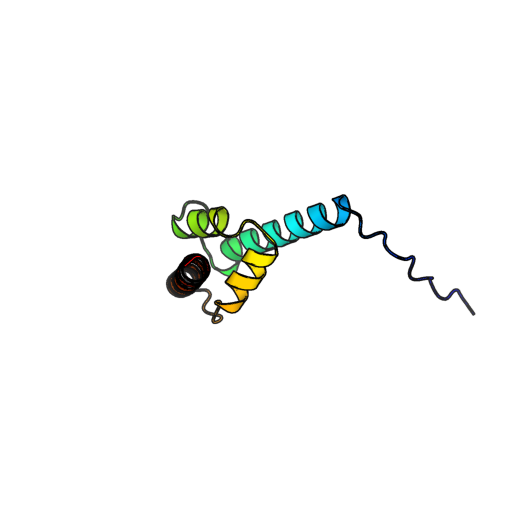46 N N . SER A 1 90 ? 2.851 21.356 -4.189 1.00 42.38 90 SER A N 1
ATOM 747 C CA . SER A 1 90 ? 2.822 22.752 -3.704 1.00 42.38 90 SER A CA 1
ATOM 748 C C . SER A 1 90 ? 4.002 23.584 -4.194 1.00 42.38 90 SER A C 1
ATOM 750 O O . SER A 1 90 ? 5.127 23.046 -4.244 1.00 42.38 90 SER A O 1
#